Protein AF-A0A2X3JL04-F1 (afdb_monomer)

Nearest PDB structures (foldseek):
  6hpg-assembly1_A  TM=8.397E-01  e=4.369E-03  Arabidopsis thaliana
  2vyi-assembly2_B  TM=8.709E-01  e=3.629E-02  Homo sapiens
  6fdt-assembly1_A  TM=8.449E-01  e=2.747E-02  Homo sapiens
  4ui9-assembly1_K  TM=8.437E-01  e=3.070E-02  Homo sapiens
  5lyp-assembly1_A  TM=8.156E-01  e=5.069E-02  Saccharomyces cerevisiae

Radius of gyration: 12.79 Å; Cα contacts (8 Å, |Δi|>4): 94; chains: 1; bounding box: 31×27×38 Å

Foldseek 3Di:
DDPDLVVVLVVLLVVLVVCVVVLNLVVSLVSLVVSCVSPVPDLSSLLSNLVSCVSVVVLVSNVVSLVVSCVPCVPPPSSVVSVVVNVVD

pLDDT: mean 89.75, std 13.68, range [40.53, 98.38]

Mean predicted aligned error: 4.89 Å

InterPro domains:
  IPR011990 Tetratricopeptide-like helical domain superfamily [SSF48452] (11-79)

Organism: Escherichia coli (NCBI:txid562)

Structure (mmCIF, N/CA/C/O backbone):
data_AF-A0A2X3JL04-F1
#
_entry.id   AF-A0A2X3JL04-F1
#
loop_
_atom_site.group_PDB
_atom_site.id
_atom_site.type_symbol
_atom_site.label_atom_id
_atom_site.label_alt_id
_atom_site.label_comp_id
_atom_site.label_asym_id
_atom_site.label_entity_id
_atom_site.label_seq_id
_atom_site.pdbx_PDB_ins_code
_atom_site.Cartn_x
_atom_site.Cartn_y
_atom_site.Cartn_z
_atom_site.occupancy
_atom_site.B_iso_or_equiv
_atom_site.auth_seq_id
_atom_site.auth_comp_id
_atom_site.auth_asym_id
_atom_site.auth_atom_id
_atom_site.pdbx_PDB_model_num
ATOM 1 N N . MET A 1 1 ? 19.595 -1.482 -26.175 1.00 40.53 1 MET A N 1
ATOM 2 C CA . MET A 1 1 ? 18.405 -2.136 -25.596 1.00 40.53 1 MET A CA 1
ATOM 3 C C . MET A 1 1 ? 18.241 -1.583 -24.187 1.00 40.53 1 MET A C 1
ATOM 5 O O . MET A 1 1 ? 18.885 -2.070 -23.272 1.00 40.53 1 MET A O 1
ATOM 9 N N . LEU A 1 2 ? 17.534 -0.459 -24.050 1.00 45.47 2 LEU A N 1
ATOM 10 C CA . LEU A 1 2 ? 17.281 0.181 -22.757 1.00 45.47 2 LEU A CA 1
ATOM 11 C C . LEU A 1 2 ? 15.951 -0.371 -22.253 1.00 45.47 2 LEU A C 1
ATOM 13 O O . LEU A 1 2 ? 14.919 -0.084 -22.851 1.00 45.47 2 LEU A O 1
ATOM 17 N N . ILE A 1 3 ? 15.995 -1.198 -21.209 1.00 49.56 3 ILE A N 1
ATOM 18 C CA . ILE A 1 3 ? 14.798 -1.552 -20.440 1.00 49.56 3 ILE A CA 1
ATOM 19 C C . ILE A 1 3 ? 14.232 -0.229 -19.935 1.00 49.56 3 ILE A C 1
ATOM 21 O O . ILE A 1 3 ? 14.943 0.554 -19.297 1.00 49.56 3 ILE A O 1
ATOM 25 N N . THR A 1 4 ? 13.006 0.081 -20.333 1.00 50.72 4 THR A N 1
ATOM 26 C CA . THR A 1 4 ? 12.442 1.406 -20.087 1.00 50.72 4 THR A CA 1
ATOM 27 C C . THR A 1 4 ? 12.087 1.535 -18.610 1.00 50.72 4 THR A C 1
ATOM 29 O O . THR A 1 4 ? 11.620 0.594 -17.972 1.00 50.72 4 THR A O 1
ATOM 32 N N . HIS A 1 5 ? 12.341 2.712 -18.041 1.00 51.75 5 HIS A N 1
ATOM 33 C CA . HIS A 1 5 ? 12.214 2.998 -16.608 1.00 51.75 5 HIS A CA 1
ATOM 34 C C . HIS A 1 5 ? 10.820 2.664 -16.023 1.00 51.75 5 HIS A C 1
ATOM 36 O O . HIS A 1 5 ? 10.699 2.416 -14.822 1.00 51.75 5 HIS A O 1
ATOM 42 N N . GLN A 1 6 ? 9.793 2.605 -16.883 1.00 46.38 6 GLN A N 1
ATOM 43 C CA . GLN A 1 6 ? 8.418 2.232 -16.545 1.00 46.38 6 GLN A CA 1
ATOM 44 C C . GLN A 1 6 ? 8.237 0.739 -16.215 1.00 46.38 6 GLN A C 1
ATOM 46 O O . GLN A 1 6 ? 7.462 0.417 -15.316 1.00 46.38 6 GLN A O 1
ATOM 51 N N . GLU A 1 7 ? 8.965 -0.174 -16.867 1.00 57.91 7 GLU A N 1
ATOM 52 C CA . GLU A 1 7 ? 8.819 -1.626 -16.648 1.00 57.91 7 GLU A CA 1
ATOM 53 C C . GLU A 1 7 ? 9.401 -2.059 -15.291 1.00 57.91 7 GLU A C 1
ATOM 55 O O . GLU A 1 7 ? 8.817 -2.875 -14.578 1.00 57.91 7 GLU A O 1
ATOM 60 N N . ILE A 1 8 ? 10.524 -1.456 -14.878 1.00 62.78 8 ILE A N 1
ATOM 61 C CA . ILE A 1 8 ? 11.175 -1.744 -13.584 1.00 62.78 8 ILE A CA 1
ATOM 62 C C . ILE A 1 8 ? 10.305 -1.273 -12.410 1.00 62.78 8 ILE A C 1
ATOM 64 O O . ILE A 1 8 ? 10.329 -1.872 -11.334 1.00 62.78 8 ILE A O 1
ATOM 68 N N . ARG A 1 9 ? 9.536 -0.197 -12.597 1.00 62.91 9 ARG A N 1
ATOM 69 C CA . ARG A 1 9 ? 8.686 0.367 -11.548 1.00 62.91 9 ARG A CA 1
ATOM 70 C C . ARG A 1 9 ? 7.468 -0.496 -11.257 1.00 62.91 9 ARG A C 1
ATOM 72 O O . ARG A 1 9 ? 7.227 -0.772 -10.085 1.00 62.91 9 ARG A O 1
ATOM 79 N N . GLY A 1 10 ? 6.747 -0.928 -12.297 1.00 71.94 10 GLY A N 1
ATOM 80 C CA . GLY A 1 10 ? 5.647 -1.884 -12.141 1.00 71.94 10 GLY A CA 1
ATOM 81 C C . GLY A 1 10 ? 6.124 -3.115 -11.376 1.00 71.94 10 GLY A C 1
ATOM 82 O O . GLY A 1 10 ? 5.562 -3.457 -10.344 1.00 71.94 10 GLY A O 1
ATOM 83 N N . LEU A 1 11 ? 7.293 -3.642 -11.757 1.00 79.69 11 LEU A N 1
ATOM 84 C CA . LEU A 1 11 ? 7.893 -4.798 -11.097 1.00 79.69 11 LEU A CA 1
ATOM 85 C C . LEU A 1 11 ? 8.187 -4.588 -9.598 1.00 79.69 11 LEU A C 1
ATOM 87 O O .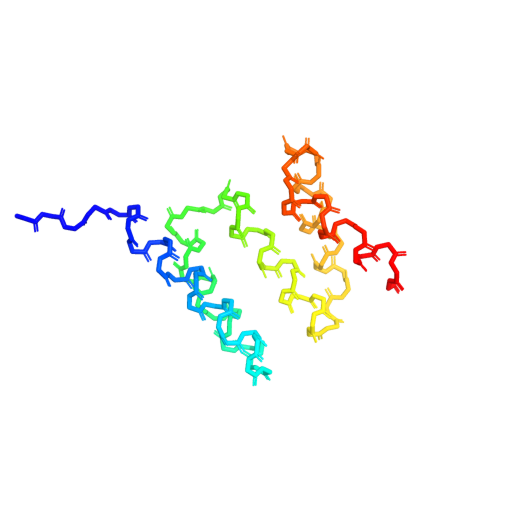 LEU A 1 11 ? 8.024 -5.521 -8.813 1.00 79.69 11 LEU A O 1
ATOM 91 N N . ARG A 1 12 ? 8.631 -3.395 -9.172 1.00 85.12 12 ARG A N 1
ATOM 92 C CA . ARG A 1 12 ? 8.885 -3.120 -7.742 1.00 85.12 12 ARG A CA 1
ATOM 93 C C . ARG A 1 12 ? 7.602 -2.985 -6.932 1.00 85.12 12 ARG A C 1
ATOM 95 O O . ARG A 1 12 ? 7.562 -3.486 -5.811 1.00 85.12 12 ARG A O 1
ATOM 102 N N . ILE A 1 13 ? 6.583 -2.332 -7.488 1.00 86.06 13 ILE A N 1
ATOM 103 C CA . ILE A 1 13 ? 5.267 -2.201 -6.848 1.00 86.06 13 ILE A CA 1
ATOM 104 C C . ILE A 1 13 ? 4.618 -3.590 -6.732 1.00 86.06 13 ILE A C 1
ATOM 106 O O . ILE A 1 13 ? 4.203 -3.987 -5.644 1.00 86.06 13 ILE A O 1
ATOM 110 N N . ASP A 1 14 ? 4.657 -4.384 -7.804 1.00 89.19 14 ASP A N 1
ATOM 111 C CA . ASP A 1 14 ? 4.154 -5.761 -7.815 1.00 89.19 14 ASP A CA 1
ATOM 112 C C . ASP A 1 14 ? 4.896 -6.639 -6.796 1.00 89.19 14 ASP A C 1
ATOM 114 O O . ASP A 1 14 ? 4.286 -7.413 -6.054 1.00 89.19 14 ASP A O 1
ATOM 118 N N . TYR A 1 15 ? 6.223 -6.499 -6.700 1.00 90.62 15 TYR A N 1
ATOM 119 C CA . TYR A 1 15 ? 7.009 -7.247 -5.721 1.00 90.62 15 TYR A CA 1
ATOM 120 C C . TYR A 1 15 ? 6.688 -6.840 -4.276 1.00 90.62 15 TYR A C 1
ATOM 122 O O . TYR A 1 15 ? 6.580 -7.709 -3.408 1.00 90.62 15 TYR A O 1
ATOM 130 N N . ALA A 1 16 ? 6.475 -5.549 -4.011 1.00 91.75 16 ALA A N 1
ATOM 131 C CA . ALA A 1 16 ? 6.025 -5.074 -2.706 1.00 91.75 16 ALA A CA 1
ATOM 132 C C . ALA A 1 16 ? 4.662 -5.669 -2.317 1.00 91.75 16 ALA A C 1
ATOM 134 O O . ALA A 1 16 ? 4.506 -6.124 -1.183 1.00 91.75 16 ALA A O 1
ATOM 135 N N . SER A 1 17 ? 3.725 -5.776 -3.263 1.00 89.38 17 SER A N 1
ATOM 136 C CA . SER A 1 17 ? 2.426 -6.427 -3.043 1.00 89.38 17 SER A CA 1
ATOM 137 C C . SER A 1 17 ? 2.573 -7.915 -2.673 1.00 89.38 17 SER A C 1
ATOM 139 O O . SER A 1 17 ? 1.934 -8.414 -1.743 1.00 89.38 17 SER A O 1
ATOM 141 N N . VAL A 1 18 ? 3.504 -8.637 -3.310 1.00 93.25 18 VAL A N 1
ATOM 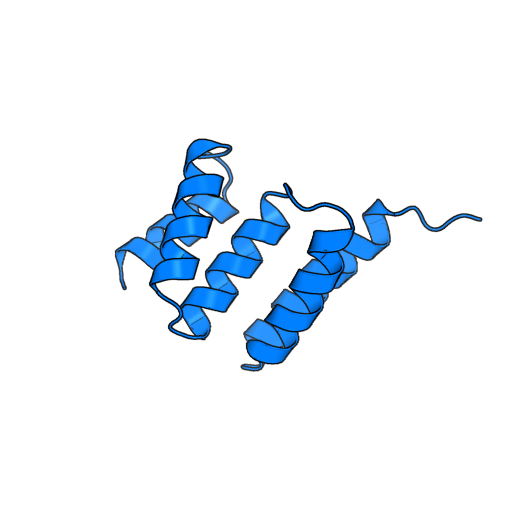142 C CA . VAL A 1 18 ? 3.819 -10.032 -2.936 1.00 93.25 18 VAL A CA 1
ATOM 143 C C . VAL A 1 18 ? 4.412 -10.125 -1.524 1.00 93.25 18 VAL A C 1
ATOM 145 O O . VAL A 1 18 ? 4.087 -11.053 -0.779 1.00 93.25 18 VAL A O 1
ATOM 148 N N . LEU A 1 19 ? 5.279 -9.186 -1.134 1.00 94.88 19 LEU A N 1
ATOM 149 C CA . LEU A 1 19 ? 5.860 -9.133 0.213 1.00 94.88 19 LEU A CA 1
ATOM 150 C C . LEU A 1 19 ? 4.793 -8.836 1.279 1.00 94.88 19 LEU A C 1
ATOM 152 O O . LEU A 1 19 ? 4.785 -9.493 2.323 1.00 94.88 19 LEU A O 1
ATOM 156 N N . GLN A 1 20 ? 3.868 -7.915 0.994 1.00 91.12 20 GLN A N 1
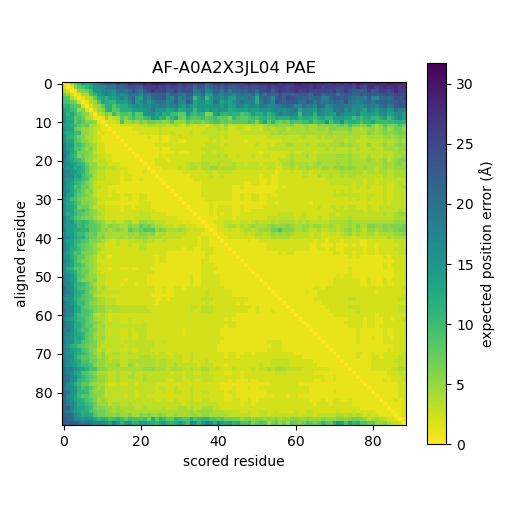ATOM 157 C CA . GLN A 1 20 ? 2.681 -7.638 1.812 1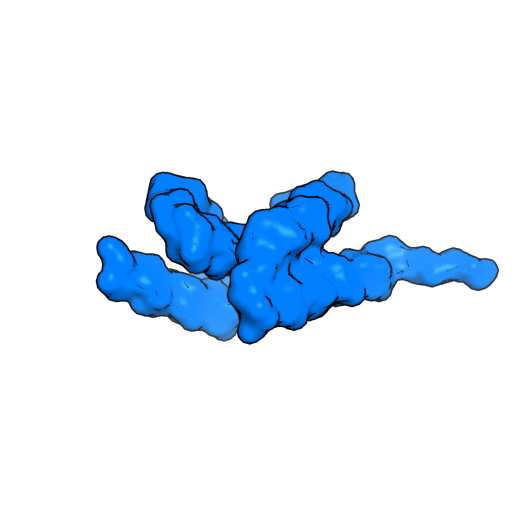.00 91.12 20 GLN A CA 1
ATOM 158 C C . GLN A 1 20 ? 1.858 -8.910 2.039 1.00 91.12 20 GLN A C 1
ATOM 160 O O . GLN A 1 20 ? 1.639 -9.309 3.182 1.00 91.12 20 GLN A O 1
ATOM 165 N N . ALA A 1 21 ? 1.487 -9.609 0.962 1.00 91.31 21 ALA A N 1
ATOM 166 C CA . ALA A 1 21 ? 0.679 -10.828 1.029 1.00 91.31 21 ALA A CA 1
ATOM 167 C C . ALA A 1 21 ? 1.349 -11.971 1.819 1.00 91.31 21 ALA A C 1
ATOM 169 O O . ALA A 1 21 ? 0.670 -12.847 2.351 1.00 91.31 21 ALA A O 1
ATOM 170 N N . ARG A 1 22 ? 2.684 -11.964 1.921 1.00 93.81 22 ARG A N 1
ATOM 171 C CA . ARG A 1 22 ? 3.470 -12.914 2.730 1.00 93.81 22 ARG A CA 1
ATOM 172 C C . ARG A 1 22 ? 3.648 -12.489 4.190 1.00 93.81 22 ARG A C 1
ATOM 174 O O . ARG A 1 22 ? 4.298 -13.206 4.948 1.00 93.81 22 ARG A O 1
ATOM 181 N N . GLY A 1 23 ? 3.099 -11.343 4.586 1.00 94.75 23 GLY A N 1
ATOM 182 C CA . GLY A 1 23 ? 3.216 -10.809 5.939 1.00 94.75 23 GLY A CA 1
ATOM 183 C C . GLY A 1 23 ? 4.562 -10.144 6.225 1.00 94.75 23 GLY A C 1
ATOM 184 O O . GLY A 1 23 ? 4.971 -10.087 7.383 1.00 94.75 23 GLY A O 1
ATOM 185 N N . TRP A 1 24 ? 5.266 -9.637 5.203 1.00 97.44 24 TRP A N 1
ATOM 186 C CA . TRP A 1 24 ? 6.547 -8.924 5.348 1.00 97.44 24 TRP A CA 1
ATOM 187 C C . TRP A 1 24 ? 6.430 -7.431 4.995 1.00 97.44 24 TRP A C 1
ATOM 189 O O . TRP A 1 24 ? 7.115 -6.942 4.089 1.00 97.44 24 TRP A O 1
ATOM 199 N N . PRO A 1 25 ? 5.602 -6.662 5.719 1.00 95.50 25 PRO A N 1
ATOM 200 C CA . PRO A 1 25 ? 5.270 -5.295 5.334 1.00 95.50 25 PRO A CA 1
ATOM 201 C C . PRO A 1 25 ? 6.465 -4.331 5.380 1.00 95.50 25 PRO A C 1
ATOM 203 O O . PRO A 1 25 ? 6.563 -3.442 4.544 1.00 95.50 25 PRO A O 1
ATOM 206 N N . ARG A 1 26 ? 7.446 -4.542 6.272 1.00 97.31 26 ARG A N 1
ATOM 207 C CA . ARG A 1 26 ? 8.686 -3.737 6.296 1.00 97.31 26 ARG A CA 1
ATOM 208 C C . ARG A 1 26 ? 9.568 -3.959 5.066 1.00 97.31 26 ARG A C 1
ATOM 210 O O . ARG A 1 26 ? 10.236 -3.038 4.607 1.00 97.31 26 ARG A O 1
ATOM 217 N N . ALA A 1 27 ? 9.582 -5.174 4.519 1.00 97.00 27 ALA A N 1
ATOM 218 C CA . ALA A 1 27 ? 10.298 -5.442 3.276 1.00 97.00 27 ALA A CA 1
ATOM 219 C C . ALA A 1 27 ? 9.586 -4.777 2.089 1.00 97.00 27 ALA A C 1
ATOM 221 O O . ALA A 1 27 ? 10.251 -4.187 1.240 1.00 97.00 27 ALA A O 1
ATOM 222 N N . ALA A 1 28 ? 8.249 -4.820 2.070 1.00 96.00 28 ALA A N 1
ATOM 223 C CA . ALA A 1 28 ? 7.443 -4.117 1.077 1.00 96.00 28 ALA A CA 1
ATOM 224 C C . ALA A 1 28 ? 7.694 -2.602 1.117 1.00 96.00 28 ALA A C 1
ATOM 226 O O . ALA A 1 28 ? 8.014 -2.009 0.091 1.00 96.00 28 ALA A O 1
ATOM 227 N N . GLU A 1 29 ? 7.663 -1.995 2.308 1.00 96.44 29 GLU A N 1
ATOM 228 C CA . GLU A 1 29 ? 7.949 -0.570 2.518 1.00 96.44 29 GLU A CA 1
ATOM 229 C C . GLU A 1 29 ? 9.308 -0.161 1.916 1.00 96.44 29 GLU A C 1
ATOM 231 O O . GLU A 1 29 ? 9.423 0.857 1.232 1.00 96.44 29 GLU A O 1
ATOM 236 N N . ASN A 1 30 ? 10.340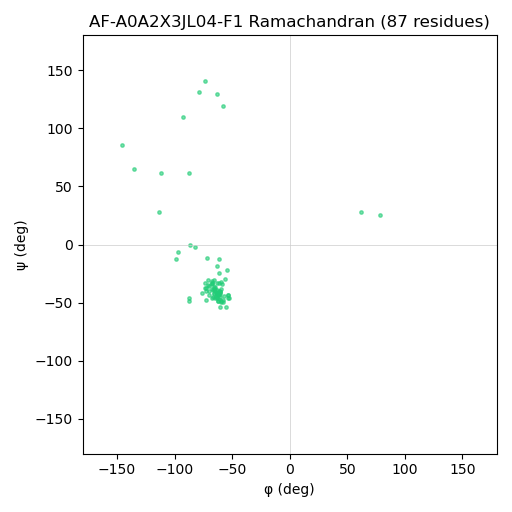 -0.987 2.114 1.00 95.94 30 ASN A N 1
ATOM 237 C CA . ASN A 1 30 ? 11.678 -0.737 1.579 1.00 95.94 30 ASN A CA 1
ATOM 238 C C . ASN A 1 30 ? 11.739 -0.791 0.045 1.00 95.94 30 ASN A C 1
ATOM 240 O O . ASN A 1 30 ? 12.498 -0.032 -0.559 1.00 95.94 30 ASN A O 1
ATOM 244 N N . GLU A 1 31 ? 10.979 -1.677 -0.601 1.00 94.44 31 GLU A N 1
ATOM 245 C CA . GLU A 1 31 ? 10.907 -1.721 -2.067 1.00 94.44 31 GLU A CA 1
ATOM 246 C C . GLU A 1 31 ? 10.099 -0.549 -2.635 1.00 94.44 31 GLU A C 1
ATOM 248 O O . GLU A 1 31 ? 10.515 0.046 -3.633 1.00 94.44 31 GLU A O 1
ATOM 253 N N . LEU A 1 32 ? 9.016 -0.146 -1.963 1.00 94.94 32 LEU A N 1
ATOM 254 C CA . LEU A 1 32 ? 8.213 1.016 -2.352 1.00 94.94 32 LEU A CA 1
ATOM 255 C C . LEU A 1 32 ? 9.026 2.316 -2.266 1.00 94.94 32 LEU A C 1
ATOM 257 O O . LEU A 1 32 ? 9.005 3.101 -3.209 1.00 94.94 32 LEU A O 1
ATOM 261 N N . LYS A 1 33 ? 9.848 2.509 -1.225 1.00 94.31 33 LYS A N 1
ATOM 262 C CA . LYS A 1 33 ? 10.765 3.667 -1.129 1.00 94.31 33 LYS A CA 1
ATOM 263 C C . LYS A 1 33 ? 11.756 3.747 -2.295 1.00 94.31 33 LYS A C 1
ATOM 265 O O . LYS A 1 33 ? 12.095 4.833 -2.753 1.00 94.31 33 LYS A O 1
ATOM 270 N N . LYS A 1 34 ? 12.215 2.606 -2.824 1.00 92.06 34 LYS A N 1
ATOM 271 C CA . LYS A 1 34 ? 13.074 2.590 -4.025 1.00 92.06 34 LYS A CA 1
ATOM 272 C C . LYS A 1 34 ? 12.299 2.991 -5.280 1.00 92.06 34 LYS A C 1
ATOM 274 O O . LYS A 1 34 ? 12.870 3.629 -6.159 1.00 92.06 34 LYS A O 1
ATOM 279 N N . ALA A 1 35 ? 11.027 2.603 -5.379 1.00 90.94 35 ALA A N 1
ATOM 280 C CA . ALA A 1 35 ? 10.153 3.011 -6.477 1.00 90.94 35 ALA A CA 1
ATOM 281 C C . ALA A 1 35 ? 9.771 4.504 -6.399 1.00 90.94 35 ALA A C 1
ATOM 283 O O . ALA A 1 35 ? 9.634 5.151 -7.436 1.00 90.94 35 ALA A O 1
ATOM 284 N N . GLU A 1 36 ? 9.680 5.071 -5.195 1.00 92.38 36 GLU A N 1
ATOM 285 C CA . GLU A 1 36 ? 9.386 6.491 -4.957 1.00 92.38 36 GLU A CA 1
ATOM 286 C C . GLU A 1 36 ? 10.452 7.431 -5.521 1.00 92.38 36 GLU A C 1
ATOM 288 O O . GLU A 1 36 ? 10.112 8.436 -6.138 1.00 92.38 36 GLU A O 1
ATOM 293 N N . VAL A 1 37 ? 11.735 7.067 -5.414 1.00 90.88 37 VAL A N 1
ATOM 294 C CA . VAL A 1 37 ? 12.848 7.835 -6.014 1.00 90.88 37 VAL A CA 1
ATOM 295 C C . VAL A 1 37 ? 12.661 8.027 -7.523 1.00 90.88 37 VAL A C 1
ATOM 297 O O . VAL A 1 37 ? 13.133 9.004 -8.099 1.00 90.88 37 VAL A O 1
ATOM 300 N N . ILE A 1 38 ? 11.991 7.073 -8.165 1.00 88.00 38 ILE A N 1
ATOM 301 C CA . ILE A 1 38 ? 11.821 7.018 -9.610 1.00 88.00 38 ILE A CA 1
ATOM 302 C C . ILE A 1 38 ? 10.588 7.816 -10.032 1.00 88.00 38 ILE A C 1
ATOM 304 O O . ILE A 1 38 ? 10.670 8.631 -10.947 1.00 88.00 38 ILE A O 1
ATOM 308 N N . GLU A 1 39 ? 9.449 7.598 -9.372 1.00 84.62 39 GLU A N 1
ATOM 309 C CA . GLU A 1 39 ? 8.210 8.303 -9.695 1.00 84.62 39 GLU A CA 1
ATOM 310 C C . GLU A 1 39 ? 7.359 8.556 -8.433 1.00 84.62 39 GLU A C 1
ATOM 312 O O . GLU A 1 39 ? 6.431 7.788 -8.149 1.00 84.62 39 GLU A O 1
ATOM 317 N N . PRO A 1 40 ? 7.631 9.658 -7.712 1.00 89.88 40 PRO A N 1
ATOM 318 C CA . PRO A 1 40 ? 7.094 9.908 -6.372 1.00 89.88 40 PRO A CA 1
ATOM 319 C C . PRO A 1 40 ? 5.600 10.255 -6.330 1.00 89.88 40 PRO A C 1
ATOM 321 O O . PRO A 1 40 ? 5.026 10.294 -5.255 1.00 89.88 40 PRO A O 1
ATOM 324 N N . ARG A 1 41 ? 4.957 10.529 -7.473 1.00 93.56 41 ARG A N 1
ATOM 325 C CA . ARG A 1 41 ? 3.531 10.920 -7.556 1.00 93.56 41 ARG A CA 1
ATOM 326 C C . ARG A 1 41 ? 2.661 9.879 -8.256 1.00 93.56 41 ARG A C 1
ATOM 328 O O . ARG A 1 41 ? 1.678 10.222 -8.913 1.00 93.56 41 ARG A O 1
ATOM 335 N N . ASN A 1 42 ? 3.057 8.609 -8.197 1.00 93.25 42 ASN A N 1
ATOM 336 C CA . ASN A 1 42 ? 2.235 7.537 -8.741 1.00 93.25 42 ASN A CA 1
ATOM 337 C C . ASN A 1 42 ? 1.097 7.163 -7.808 1.00 93.25 42 ASN A C 1
ATOM 339 O O . ASN A 1 42 ? 1.338 6.761 -6.674 1.00 93.25 42 ASN A O 1
ATOM 343 N N . ILE A 1 43 ? -0.103 7.084 -8.363 1.00 94.81 43 ILE A N 1
ATOM 344 C CA . ILE A 1 43 ? -1.269 6.632 -7.612 1.00 94.81 43 ILE A CA 1
ATOM 345 C C . ILE A 1 43 ? -1.107 5.196 -7.116 1.00 94.81 43 ILE A C 1
ATOM 347 O O . ILE A 1 43 ? -1.302 4.956 -5.931 1.00 94.81 43 ILE A O 1
ATOM 351 N N . ASN A 1 44 ? -0.670 4.252 -7.958 1.00 93.25 44 ASN A N 1
ATOM 352 C CA . ASN A 1 44 ? -0.516 2.859 -7.518 1.00 93.25 44 ASN A CA 1
ATOM 353 C C . ASN A 1 44 ? 0.584 2.708 -6.455 1.00 93.25 44 ASN A C 1
ATOM 355 O O . ASN A 1 44 ? 0.405 1.951 -5.506 1.00 93.25 44 ASN A O 1
ATOM 359 N N . LEU A 1 45 ? 1.696 3.446 -6.573 1.00 95.38 45 LEU A N 1
ATOM 360 C CA . LEU A 1 45 ? 2.747 3.470 -5.546 1.00 95.38 45 LEU A CA 1
ATOM 361 C C . LEU A 1 45 ? 2.209 3.978 -4.209 1.00 95.38 45 LEU A C 1
ATOM 363 O O . LEU A 1 45 ? 2.379 3.311 -3.194 1.00 95.38 45 LEU A O 1
ATOM 367 N N . GLU A 1 46 ? 1.589 5.158 -4.209 1.00 97.19 46 GLU A N 1
ATOM 368 C CA . GLU A 1 46 ? 1.119 5.824 -2.992 1.00 97.19 46 GLU A CA 1
ATOM 369 C C . GLU A 1 46 ? -0.035 5.028 -2.348 1.00 97.19 46 GLU A C 1
ATOM 371 O O . GLU A 1 46 ? -0.105 4.927 -1.122 1.00 97.19 46 GLU A O 1
ATOM 376 N N . VAL A 1 47 ? -0.873 4.357 -3.153 1.00 96.94 47 VAL A N 1
ATOM 377 C CA . VAL A 1 47 ? -1.886 3.402 -2.671 1.00 96.94 47 VAL A CA 1
ATOM 378 C C . VAL A 1 47 ? -1.240 2.207 -1.961 1.00 96.94 47 VAL A C 1
ATOM 380 O O . VAL A 1 47 ? -1.647 1.869 -0.849 1.00 96.94 47 VAL A O 1
ATOM 383 N N . GLU A 1 48 ? -0.221 1.574 -2.547 1.00 96.62 48 GLU A N 1
ATOM 384 C CA . GLU A 1 48 ? 0.489 0.449 -1.912 1.00 96.62 48 GLU A CA 1
ATOM 385 C C . GLU A 1 48 ? 1.282 0.881 -0.666 1.00 96.62 48 GLU A C 1
ATOM 387 O O . GLU A 1 48 ? 1.367 0.137 0.317 1.00 96.62 48 GLU A O 1
ATOM 392 N N . GLN A 1 49 ? 1.823 2.103 -0.653 1.00 97.56 49 GLN A N 1
ATOM 393 C CA . GLN A 1 49 ? 2.438 2.692 0.540 1.00 97.56 49 GLN A CA 1
ATOM 394 C C . GLN A 1 49 ? 1.409 2.875 1.662 1.00 97.56 49 GLN A C 1
ATOM 396 O O . GLN A 1 49 ? 1.697 2.531 2.808 1.00 97.56 49 GLN A O 1
ATOM 401 N N . ALA A 1 50 ? 0.197 3.340 1.350 1.00 97.44 50 ALA A N 1
ATOM 402 C CA . ALA A 1 50 ? -0.867 3.494 2.337 1.00 97.44 50 ALA A CA 1
ATOM 403 C C . ALA A 1 50 ? -1.347 2.144 2.899 1.00 97.44 50 ALA A C 1
ATOM 405 O O . ALA A 1 50 ? -1.491 2.003 4.113 1.00 97.44 50 ALA A O 1
ATOM 406 N N . TRP A 1 51 ? -1.522 1.125 2.049 1.00 96.81 51 TRP A N 1
ATOM 407 C CA . TRP A 1 51 ? -1.818 -0.245 2.496 1.00 96.81 51 TRP A CA 1
ATOM 408 C C . TRP A 1 51 ? -0.714 -0.824 3.379 1.00 96.81 51 TRP A C 1
ATOM 410 O O . TRP A 1 51 ? -0.985 -1.480 4.391 1.00 96.81 51 TRP A O 1
ATOM 420 N N . THR A 1 52 ? 0.541 -0.547 3.023 1.00 97.44 52 THR A N 1
ATOM 421 C CA . THR A 1 52 ? 1.695 -0.952 3.821 1.00 97.44 52 THR A CA 1
ATOM 422 C C . THR A 1 52 ? 1.686 -0.290 5.193 1.00 97.44 52 THR A C 1
ATOM 424 O O . THR A 1 52 ? 1.840 -0.989 6.194 1.00 97.44 52 THR A O 1
ATOM 427 N N . ALA A 1 53 ? 1.429 1.017 5.250 1.00 97.44 53 ALA A N 1
ATOM 428 C CA . ALA A 1 53 ? 1.312 1.768 6.494 1.00 97.44 53 ALA A CA 1
ATOM 429 C C . ALA A 1 53 ? 0.154 1.256 7.369 1.00 97.44 53 ALA A C 1
ATOM 431 O O . ALA A 1 53 ? 0.342 1.052 8.567 1.00 97.44 53 ALA A O 1
ATOM 432 N N . LEU A 1 54 ? -1.017 0.955 6.789 1.00 95.38 54 LEU A N 1
ATOM 433 C CA . LEU A 1 54 ? -2.135 0.336 7.517 1.00 95.38 54 LEU A CA 1
ATOM 434 C C . LEU A 1 54 ? -1.738 -1.000 8.151 1.00 95.38 54 LEU A C 1
ATOM 436 O O . LEU A 1 54 ? -1.980 -1.228 9.335 1.00 95.38 54 LEU A O 1
ATOM 440 N N . THR A 1 55 ? -1.079 -1.869 7.382 1.00 95.38 55 THR A N 1
ATOM 441 C CA . THR A 1 55 ? -0.621 -3.184 7.861 1.00 95.38 55 THR A CA 1
ATOM 442 C C . THR A 1 55 ? 0.404 -3.056 8.991 1.00 95.38 55 THR A C 1
ATOM 444 O O . THR A 1 55 ? 0.443 -3.882 9.901 1.00 95.38 55 THR A O 1
ATOM 447 N N . LEU A 1 56 ? 1.222 -2.003 8.955 1.00 96.50 56 LEU A N 1
ATOM 448 C CA . LEU A 1 56 ? 2.193 -1.663 9.996 1.00 96.50 56 LEU A CA 1
ATOM 449 C C . LEU A 1 56 ? 1.590 -0.903 11.183 1.00 96.50 56 LEU A C 1
ATOM 451 O O . LEU A 1 56 ? 2.322 -0.626 12.131 1.00 96.50 56 LEU A O 1
ATOM 455 N N . GLN A 1 57 ? 0.289 -0.595 11.152 1.00 96.31 57 GLN A N 1
ATOM 456 C CA . GLN A 1 57 ? -0.406 0.224 12.151 1.00 96.31 57 GLN A CA 1
ATOM 457 C C . GLN A 1 57 ? 0.129 1.665 12.245 1.00 96.31 57 GLN A C 1
ATOM 459 O O . GLN A 1 57 ? 0.049 2.326 13.279 1.00 96.31 57 GLN A O 1
ATOM 464 N N . GLU A 1 58 ? 0.666 2.183 11.143 1.00 97.12 58 GLU A N 1
ATOM 465 C CA . GLU A 1 58 ? 1.172 3.549 11.005 1.00 97.12 58 GLU A CA 1
ATOM 466 C C . GLU A 1 58 ? 0.027 4.488 10.595 1.00 97.12 58 GLU A C 1
ATOM 468 O O . GLU A 1 58 ? 0.027 5.097 9.524 1.00 97.12 58 GLU A O 1
ATOM 473 N N . TRP A 1 59 ? -0.985 4.589 11.462 1.00 95.81 59 TRP A N 1
ATOM 474 C CA . TRP A 1 59 ? -2.292 5.193 11.164 1.00 95.81 59 TRP A CA 1
ATOM 475 C C . TRP A 1 59 ? -2.210 6.609 10.598 1.00 95.81 59 TRP A C 1
ATOM 477 O O . TRP A 1 59 ? -2.878 6.931 9.618 1.00 95.81 59 TRP A O 1
ATOM 487 N N . GLN A 1 60 ? -1.348 7.446 11.176 1.00 96.19 60 GLN A N 1
ATOM 488 C CA . GLN A 1 60 ? -1.171 8.821 10.716 1.00 96.19 60 GLN A CA 1
ATOM 489 C C . GLN A 1 60 ? -0.638 8.873 9.280 1.00 96.19 60 GLN A C 1
ATOM 491 O O . GLN A 1 60 ? -1.100 9.679 8.475 1.00 96.19 60 GLN A O 1
ATOM 496 N N . GLN A 1 61 ? 0.325 8.013 8.945 1.00 96.50 61 GLN A N 1
ATOM 497 C CA . GLN A 1 61 ? 0.901 7.966 7.604 1.00 96.50 61 GLN A CA 1
ATOM 498 C C . GLN A 1 61 ? -0.107 7.415 6.596 1.00 96.50 61 GLN A C 1
ATOM 500 O O . GLN A 1 61 ? -0.274 7.993 5.523 1.00 96.50 61 GLN A O 1
ATOM 505 N N . ALA A 1 62 ? -0.821 6.349 6.963 1.00 97.50 62 ALA A N 1
ATOM 506 C CA . ALA A 1 62 ? -1.893 5.793 6.149 1.00 97.50 62 ALA A CA 1
ATOM 507 C C . ALA A 1 62 ? -2.978 6.837 5.837 1.00 97.50 62 ALA A C 1
ATOM 509 O O . ALA A 1 62 ? -3.393 6.958 4.684 1.00 97.50 62 ALA A O 1
ATOM 510 N N . ALA A 1 63 ? -3.395 7.629 6.831 1.00 96.62 63 ALA A N 1
ATOM 511 C CA . ALA A 1 63 ? -4.394 8.679 6.656 1.00 96.62 63 ALA A CA 1
ATOM 512 C C . ALA A 1 63 ? -3.913 9.788 5.706 1.00 96.62 63 ALA A C 1
ATOM 514 O O . ALA A 1 63 ? -4.649 10.178 4.800 1.00 96.62 63 ALA A O 1
ATOM 515 N N . VAL A 1 64 ? -2.671 10.259 5.869 1.00 97.62 64 VAL A N 1
ATOM 516 C CA . VAL A 1 64 ? -2.088 11.303 5.007 1.00 97.62 64 VAL A CA 1
ATOM 517 C C . VAL A 1 64 ? -1.984 10.834 3.556 1.00 97.62 64 VAL A C 1
ATOM 519 O O . VAL A 1 64 ? -2.434 11.540 2.655 1.00 97.62 64 VAL A O 1
ATOM 522 N N . LEU A 1 65 ? -1.441 9.635 3.327 1.00 97.62 65 LEU A N 1
ATOM 523 C CA . LEU A 1 65 ? -1.312 9.075 1.980 1.00 97.62 65 LEU A CA 1
ATOM 524 C C . LEU A 1 65 ? -2.683 8.860 1.334 1.00 97.62 6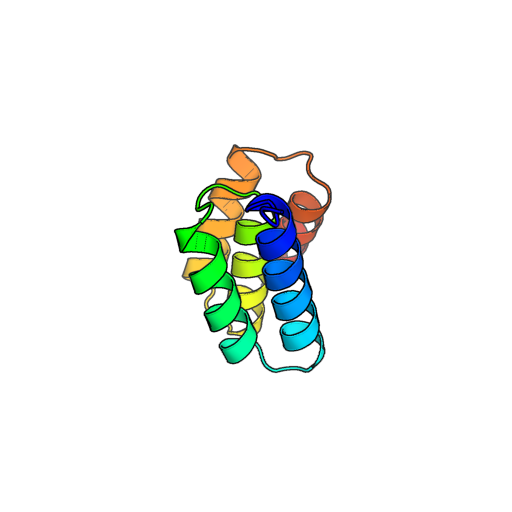5 LEU A C 1
ATOM 526 O O . LEU A 1 65 ? -2.886 9.224 0.180 1.00 97.62 65 LEU A O 1
ATOM 530 N N . THR A 1 66 ? -3.642 8.325 2.096 1.00 97.94 66 THR A N 1
ATOM 531 C CA . THR A 1 66 ? -5.005 8.080 1.606 1.00 97.94 66 THR A CA 1
ATOM 532 C C . THR A 1 66 ? -5.711 9.376 1.234 1.00 97.94 66 THR A C 1
ATOM 534 O O . THR A 1 66 ? -6.347 9.436 0.185 1.00 97.94 66 THR A O 1
ATOM 537 N N . HIS A 1 67 ? -5.582 10.426 2.049 1.00 98.06 67 HIS A N 1
ATOM 538 C 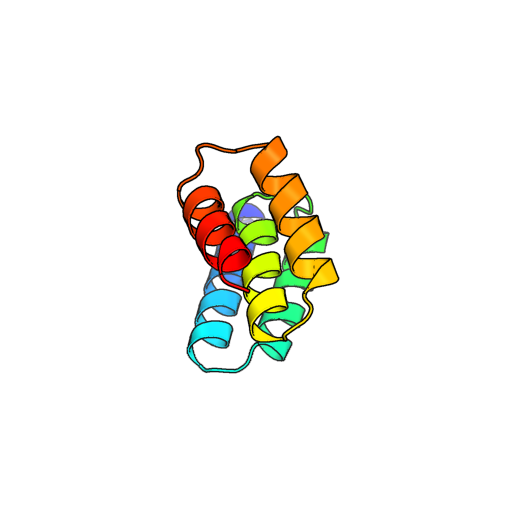CA . HIS A 1 67 ? -6.142 11.737 1.731 1.00 98.06 67 HIS A CA 1
ATOM 539 C C . HIS A 1 67 ? -5.596 12.273 0.401 1.00 98.06 67 HIS A C 1
ATOM 541 O O . HIS A 1 67 ? -6.375 12.662 -0.465 1.00 98.06 67 HIS A O 1
ATOM 547 N N . ASP A 1 68 ? -4.274 12.251 0.212 1.00 98.12 68 ASP A N 1
ATOM 548 C CA . ASP A 1 68 ? -3.643 12.790 -0.998 1.00 98.12 68 ASP A CA 1
ATOM 549 C C . ASP A 1 68 ? -4.018 12.008 -2.275 1.00 98.12 68 ASP A C 1
ATOM 551 O O . ASP A 1 68 ? -4.257 12.624 -3.317 1.00 98.12 68 ASP A O 1
ATOM 555 N N . VAL A 1 69 ? -4.135 10.673 -2.226 1.00 98.06 69 VAL A N 1
ATOM 556 C CA . VAL A 1 69 ? -4.584 9.900 -3.404 1.00 98.06 69 VAL A CA 1
ATOM 557 C C . VAL A 1 69 ? -6.084 10.063 -3.676 1.00 98.06 69 VAL A C 1
ATOM 559 O O . VAL A 1 69 ? -6.486 10.086 -4.838 1.00 98.06 69 VAL A O 1
ATOM 562 N N . VAL A 1 70 ? -6.916 10.233 -2.638 1.00 98.38 70 VAL A N 1
ATOM 563 C CA . VAL A 1 70 ? -8.359 10.518 -2.780 1.00 98.38 70 VAL A CA 1
ATOM 564 C C . VAL A 1 70 ? -8.596 11.900 -3.380 1.00 98.38 70 VAL A C 1
ATOM 566 O O . VAL A 1 70 ? -9.509 12.055 -4.187 1.00 98.38 70 VAL A O 1
ATOM 569 N N . GLU A 1 71 ? -7.791 12.898 -3.018 1.00 98.25 71 GLU A N 1
ATOM 570 C CA . GLU A 1 71 ? -7.895 14.247 -3.581 1.00 98.25 71 GLU A CA 1
ATOM 571 C C . GLU A 1 71 ? -7.567 14.265 -5.081 1.00 98.25 71 GLU A C 1
ATOM 573 O O . GLU A 1 71 ? -8.209 14.983 -5.849 1.00 98.25 71 GLU A O 1
ATOM 578 N N . ARG A 1 72 ? -6.598 13.448 -5.511 1.00 97.44 72 ARG A N 1
ATOM 579 C CA . ARG A 1 72 ? -6.120 13.435 -6.900 1.00 97.44 72 ARG A CA 1
ATOM 580 C C . ARG A 1 72 ? -6.9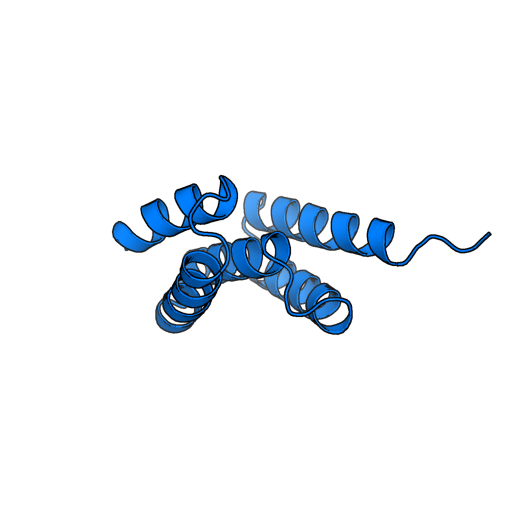02 12.516 -7.824 1.00 97.44 72 ARG A C 1
ATOM 582 O O . ARG A 1 72 ? -7.237 12.936 -8.924 1.00 97.44 72 ARG A O 1
ATOM 589 N N . GLU A 1 73 ? -7.183 11.285 -7.401 1.00 97.56 73 GLU A N 1
ATOM 590 C CA . GLU A 1 73 ? -7.850 10.276 -8.235 1.00 97.56 73 GLU A CA 1
ATOM 591 C C . GLU A 1 73 ? -8.955 9.537 -7.455 1.00 97.56 73 GLU A C 1
ATOM 593 O O . GLU A 1 73 ? -8.883 8.324 -7.235 1.00 97.56 73 GLU A O 1
ATOM 598 N N . PRO A 1 74 ? -10.033 10.232 -7.044 1.00 97.12 74 PRO A N 1
ATOM 599 C CA . PRO A 1 74 ? -11.086 9.654 -6.200 1.00 97.12 74 PRO A CA 1
ATOM 600 C C . PRO A 1 74 ? -11.858 8.496 -6.851 1.00 97.12 74 PRO A C 1
ATOM 602 O O . PRO A 1 74 ? -12.557 7.760 -6.155 1.00 97.12 74 PRO A O 1
ATOM 605 N N . GLN A 1 75 ? -11.789 8.362 -8.179 1.00 97.12 75 GLN A N 1
ATOM 606 C CA . GLN A 1 75 ? -12.479 7.315 -8.942 1.00 97.12 75 GLN A CA 1
ATOM 607 C C . GLN A 1 75 ? -11.582 6.110 -9.252 1.00 97.12 75 GLN A C 1
ATOM 609 O O . GLN A 1 75 ? -12.081 5.111 -9.777 1.00 97.12 75 GLN A O 1
ATOM 614 N N . ASP A 1 76 ? -10.284 6.173 -8.935 1.00 97.06 76 ASP A N 1
ATOM 615 C CA . ASP A 1 76 ? -9.390 5.041 -9.150 1.00 97.06 76 ASP A CA 1
ATOM 616 C C . ASP A 1 76 ? -9.837 3.841 -8.284 1.00 97.06 76 ASP A C 1
ATOM 618 O O . ASP A 1 76 ? -10.058 3.984 -7.074 1.00 97.06 76 ASP A O 1
ATOM 622 N N . PRO A 1 77 ? -9.987 2.632 -8.857 1.00 95.19 77 PRO A N 1
ATOM 623 C CA . PRO A 1 77 ? -10.463 1.476 -8.105 1.00 95.19 77 PRO A CA 1
ATOM 624 C C . PRO A 1 77 ? -9.586 1.099 -6.902 1.00 95.19 77 PRO A C 1
ATOM 626 O O . PRO A 1 77 ? -10.106 0.578 -5.912 1.00 95.19 77 PRO A O 1
ATOM 629 N N . GLY A 1 78 ? -8.270 1.313 -6.980 1.00 93.88 78 GLY A N 1
ATOM 630 C CA . GLY A 1 78 ? -7.330 1.110 -5.880 1.00 93.88 78 GLY A CA 1
ATOM 631 C C . GLY A 1 78 ? -7.556 2.114 -4.754 1.00 93.88 78 GLY A C 1
ATOM 632 O O . GLY A 1 78 ? -7.691 1.706 -3.599 1.00 93.88 78 GLY A O 1
ATOM 633 N N . VAL A 1 79 ? -7.713 3.393 -5.100 1.00 97.69 79 VAL A N 1
ATOM 634 C CA . VAL A 1 79 ? -8.028 4.478 -4.154 1.00 97.69 79 VAL A CA 1
ATOM 635 C C . VAL A 1 79 ? -9.360 4.239 -3.443 1.00 97.69 79 VAL A C 1
ATOM 637 O O . VAL A 1 79 ? -9.441 4.335 -2.218 1.00 97.69 79 VAL A O 1
ATOM 640 N N . VAL A 1 80 ? -10.404 3.839 -4.176 1.00 97.62 80 VAL A N 1
ATOM 641 C CA . VAL A 1 80 ? -11.720 3.531 -3.590 1.00 97.62 80 VAL A CA 1
ATOM 642 C C . VAL A 1 80 ? -11.634 2.375 -2.590 1.00 97.62 80 VAL A C 1
ATOM 644 O O . VAL A 1 80 ? -12.264 2.427 -1.529 1.00 97.62 80 VAL A O 1
ATOM 647 N N . ARG A 1 81 ? -10.869 1.321 -2.906 1.00 96.00 81 ARG A N 1
ATOM 648 C CA . ARG A 1 81 ? -10.659 0.189 -1.988 1.00 96.00 81 ARG A CA 1
ATOM 649 C C . ARG A 1 81 ? -9.877 0.605 -0.746 1.00 96.00 81 ARG A C 1
ATOM 651 O O . ARG A 1 81 ? -10.289 0.244 0.352 1.00 96.00 81 ARG A O 1
ATOM 658 N N . LEU A 1 82 ? -8.802 1.373 -0.920 1.00 96.56 82 LEU A N 1
ATOM 659 C CA . LEU A 1 82 ? -7.977 1.883 0.173 1.00 96.56 82 LEU A CA 1
ATOM 660 C C . LEU A 1 82 ? -8.796 2.745 1.136 1.00 96.56 82 LEU A C 1
ATOM 662 O O . LEU A 1 82 ? -8.794 2.490 2.336 1.00 96.56 82 LEU A O 1
ATOM 666 N N . LYS A 1 83 ? -9.557 3.712 0.609 1.00 96.69 83 LYS A N 1
ATOM 667 C CA . LYS A 1 83 ? -10.404 4.593 1.420 1.00 96.69 83 LYS A CA 1
ATOM 668 C C . LYS A 1 83 ? -11.348 3.795 2.322 1.00 96.69 83 LYS A C 1
ATOM 670 O O . LYS A 1 83 ? -11.436 4.067 3.512 1.00 96.69 83 LYS A O 1
ATOM 675 N N . ARG A 1 84 ? -12.012 2.773 1.771 1.00 95.00 84 ARG A N 1
ATOM 676 C CA . ARG A 1 84 ? -12.913 1.903 2.548 1.00 95.00 84 ARG A CA 1
ATOM 677 C C . ARG A 1 84 ? -12.199 1.156 3.671 1.00 95.00 84 ARG A C 1
ATOM 679 O O . ARG A 1 84 ? -12.833 0.879 4.676 1.00 95.00 84 ARG A O 1
ATOM 686 N N . ALA A 1 85 ? -10.934 0.790 3.488 1.00 93.56 85 ALA A N 1
ATOM 687 C CA . ALA A 1 85 ? -10.172 0.084 4.509 1.00 93.56 85 ALA A CA 1
ATOM 688 C C . ALA A 1 85 ? -9.709 1.014 5.630 1.00 93.56 85 ALA A C 1
ATOM 690 O O . ALA A 1 85 ? -9.828 0.648 6.794 1.00 93.56 85 ALA A O 1
ATOM 691 N N . VAL A 1 86 ? -9.252 2.223 5.292 1.00 91.56 86 VAL A N 1
ATOM 692 C CA . VAL A 1 86 ? -8.923 3.250 6.292 1.00 91.56 86 VAL A CA 1
ATOM 693 C C . VAL A 1 86 ? -10.150 3.626 7.119 1.00 91.56 86 VAL A C 1
ATOM 695 O O . VAL A 1 86 ? -10.031 3.725 8.328 1.00 91.56 86 VAL A O 1
ATOM 698 N N . ASP A 1 87 ? -11.330 3.760 6.500 1.00 89.25 87 ASP A N 1
ATOM 699 C CA . ASP A 1 87 ? -12.580 4.123 7.193 1.00 89.25 87 ASP A CA 1
ATOM 700 C C . ASP A 1 87 ? -13.007 3.093 8.282 1.00 89.25 87 ASP A C 1
ATOM 702 O O . ASP A 1 87 ? -13.911 3.375 9.070 1.00 89.25 87 ASP A O 1
ATOM 706 N N . VAL A 1 88 ? -12.399 1.896 8.330 1.00 89.06 88 VAL A N 1
ATOM 707 C CA . VAL A 1 88 ? -12.691 0.821 9.308 1.00 89.06 88 VAL A CA 1
ATOM 708 C C . VAL A 1 88 ? -11.687 0.785 10.475 1.00 89.06 88 VAL A C 1
ATOM 710 O O . VAL A 1 88 ? -11.942 0.104 11.472 1.00 89.06 88 VAL A O 1
ATOM 713 N N . HIS A 1 89 ? -10.563 1.495 10.366 1.00 75.25 89 HIS A N 1
ATOM 714 C CA . HIS A 1 89 ? -9.496 1.549 11.371 1.00 75.25 89 HIS A CA 1
ATOM 715 C C . HIS A 1 89 ? -9.548 2.847 12.181 1.00 75.25 89 HIS A C 1
ATOM 717 O O . HIS A 1 89 ? -9.311 2.755 13.407 1.00 75.25 89 HI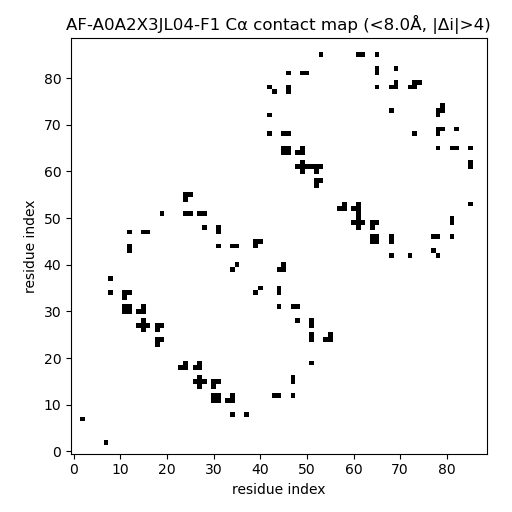S A O 1
#

Secondary structure (DSSP, 8-state):
----HHHHHHHHHHHHHHHHHTT-HHHHHHHHHHHHTT-TT-HHHHHHHHHHHHHTT-HHHHHHHHHHHHHH-TT-HHHHHHHHHHTT-

Sequence (89 aa):
MLITHQEIRGLRIDYASVLQARGWPRAAENELKKAEVIEPRNINLEVEQAWTALTLQEWQQAAVLTHDVVEREPQDPGVVRLKRAVDVH

Solvent-accessible surface area (backbone atoms only — not comparable to full-atom values): 4965 Å² total; per-residue (Å²): 137,77,83,54,77,68,62,62,41,54,52,33,50,55,48,19,52,54,29,41,77,71,72,35,40,71,62,16,50,57,39,41,57,60,41,35,79,76,52,74,85,39,63,72,57,46,48,52,50,20,54,35,25,50,77,71,65,37,55,70,59,18,50,54,41,45,50,56,42,41,74,74,41,60,81,40,71,65,43,48,54,50,51,59,54,58,78,75,111